Protein AF-A0AA95GY56-F1 (afdb_monomer_lite)

Organism: NCBI:txid638

pLDDT: mean 85.98, std 6.64, range [62.78, 92.75]

Radius of gyration: 12.17 Å; chains: 1; bounding box: 24×18×30 Å

Secondary structure (DSSP, 8-state):
--EEEEEETTEEE-EEEE-TTTTT--PPTT------EEE--SSGGGGG--EEEEES---

InterPro domains:
  IPR025581 Protein of unknown function DUF4354 [PF14263] (8-56)

Structure (mmCIF, N/CA/C/O backbone):
data_AF-A0AA95GY56-F1
#
_entry.id   AF-A0AA95GY56-F1
#
loop_
_atom_site.group_PDB
_atom_site.id
_atom_site.type_symbol
_atom_site.label_atom_id
_atom_site.label_alt_id
_atom_site.label_comp_id
_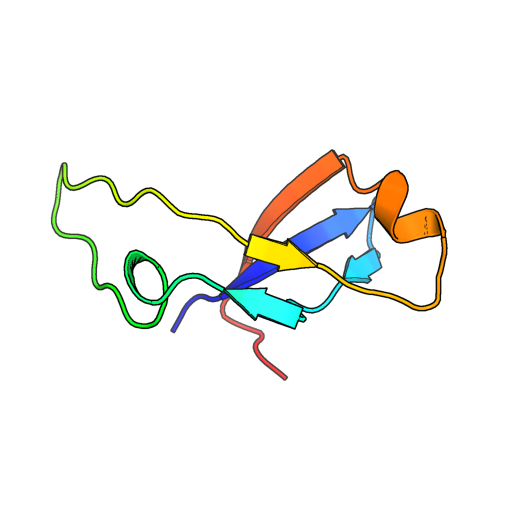atom_site.label_asym_id
_atom_site.label_entity_id
_atom_site.label_seq_id
_atom_site.pdbx_PDB_ins_code
_atom_site.Cartn_x
_atom_site.Cartn_y
_atom_site.Cartn_z
_atom_site.occupancy
_atom_site.B_iso_or_equiv
_atom_site.auth_seq_id
_atom_site.auth_comp_id
_atom_site.auth_asym_id
_atom_site.auth_atom_id
_atom_site.pdbx_PDB_model_num
ATOM 1 N N . MET A 1 1 ? -14.174 -4.346 2.605 1.00 62.78 1 MET A N 1
ATOM 2 C CA . MET A 1 1 ? -12.894 -4.153 3.320 1.00 62.78 1 MET A CA 1
ATOM 3 C C . MET A 1 1 ? -11.988 -3.335 2.414 1.00 62.78 1 MET A C 1
ATOM 5 O O . MET A 1 1 ? -11.826 -3.730 1.268 1.00 62.78 1 MET A O 1
ATOM 9 N N . LEU A 1 2 ? -11.486 -2.187 2.876 1.00 66.62 2 LEU A N 1
ATOM 10 C CA . LEU A 1 2 ? -10.592 -1.344 2.078 1.00 66.62 2 LEU A CA 1
ATOM 11 C C . LEU A 1 2 ? -9.157 -1.878 2.164 1.00 66.62 2 LEU A C 1
ATOM 13 O O . LEU A 1 2 ? -8.696 -2.216 3.251 1.00 66.62 2 LEU A O 1
ATOM 17 N N . THR A 1 3 ? -8.456 -1.935 1.037 1.00 77.56 3 THR A N 1
ATOM 18 C CA . THR A 1 3 ? -7.036 -2.287 0.949 1.00 77.56 3 THR A CA 1
ATOM 19 C C . THR A 1 3 ? -6.236 -1.134 0.348 1.00 77.56 3 THR A C 1
ATOM 21 O O . THR A 1 3 ? -6.756 -0.383 -0.483 1.00 77.56 3 THR A O 1
ATOM 24 N N . PRO A 1 4 ? -4.980 -0.944 0.772 1.00 80.50 4 PRO A N 1
ATOM 25 C CA . PRO A 1 4 ? -4.113 0.046 0.160 1.00 80.50 4 PRO A CA 1
ATOM 26 C C . PRO A 1 4 ? -3.683 -0.389 -1.248 1.00 80.50 4 PRO A C 1
ATOM 28 O O . PRO A 1 4 ? -3.459 -1.567 -1.504 1.00 80.50 4 PRO A O 1
ATOM 31 N N . LYS A 1 5 ? -3.516 0.570 -2.157 1.00 82.50 5 LYS A N 1
ATOM 32 C CA . LYS A 1 5 ? -2.864 0.404 -3.462 1.00 82.50 5 LYS A CA 1
ATOM 33 C C . LYS A 1 5 ? -1.905 1.555 -3.713 1.00 82.50 5 LYS A C 1
ATOM 35 O O . LYS A 1 5 ? -2.239 2.709 -3.437 1.00 82.50 5 LYS A O 1
ATOM 40 N N . ALA A 1 6 ? -0.740 1.241 -4.269 1.00 80.25 6 ALA A N 1
ATOM 41 C CA . ALA A 1 6 ? 0.177 2.245 -4.788 1.00 80.25 6 ALA A CA 1
ATOM 42 C C . ALA A 1 6 ? -0.205 2.582 -6.232 1.00 80.25 6 ALA A C 1
ATOM 44 O O . ALA A 1 6 ? -0.510 1.690 -7.028 1.00 80.25 6 ALA A O 1
ATOM 45 N N . CYS A 1 7 ? -0.190 3.868 -6.571 1.00 76.94 7 CYS A N 1
ATOM 46 C CA . CYS A 1 7 ? -0.620 4.363 -7.872 1.00 76.94 7 CYS A CA 1
ATOM 47 C C . CYS A 1 7 ? 0.479 5.182 -8.559 1.00 76.94 7 CYS A C 1
ATOM 49 O O . CYS A 1 7 ? 1.073 6.084 -7.963 1.00 76.94 7 CYS A O 1
ATOM 51 N N . LEU A 1 8 ? 0.673 4.922 -9.853 1.00 79.38 8 LEU A N 1
ATOM 52 C CA . LEU A 1 8 ? 1.383 5.799 -10.785 1.00 79.38 8 LEU A CA 1
ATOM 53 C C . LEU A 1 8 ? 0.417 6.179 -11.911 1.00 79.38 8 LEU A C 1
ATOM 55 O O . LEU A 1 8 ? 0.086 5.341 -12.751 1.00 79.38 8 LEU A O 1
ATOM 59 N N . CYS A 1 9 ? -0.034 7.435 -11.939 1.00 80.19 9 CYS A N 1
ATOM 60 C CA . CYS A 1 9 ? -1.115 7.880 -12.828 1.00 80.19 9 CYS A CA 1
ATOM 61 C C . CYS A 1 9 ? -2.349 6.959 -12.691 1.00 80.19 9 CYS A C 1
ATOM 63 O O . CYS A 1 9 ? -2.931 6.883 -11.610 1.00 80.19 9 CYS A O 1
ATOM 65 N N . SER A 1 10 ? -2.722 6.245 -13.759 1.00 80.50 10 SER A N 1
ATOM 66 C CA . SER A 1 1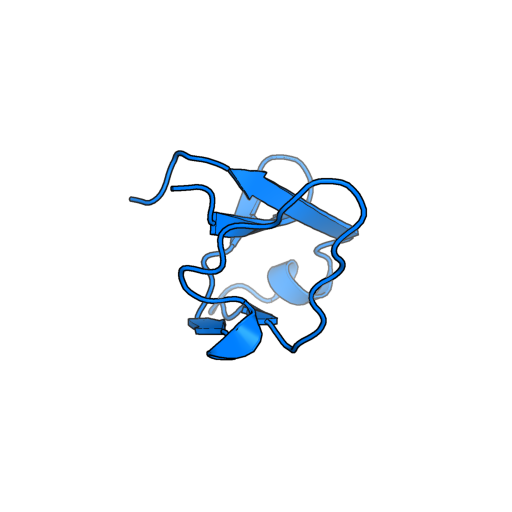0 ? -3.833 5.279 -13.792 1.00 80.50 10 SER A CA 1
ATOM 67 C C . SER A 1 10 ? -3.403 3.828 -13.542 1.00 80.50 10 SER A C 1
ATOM 69 O O . SER A 1 10 ? -4.239 2.932 -13.599 1.00 80.50 10 SER A O 1
ATOM 71 N N . ARG A 1 11 ? -2.108 3.564 -13.318 1.00 84.75 11 ARG A N 1
ATOM 72 C CA . ARG A 1 11 ? -1.607 2.219 -13.015 1.00 84.75 11 ARG A CA 1
ATOM 73 C C . ARG A 1 11 ? -1.657 1.963 -11.520 1.00 84.75 11 ARG A C 1
ATOM 75 O O . ARG A 1 11 ? -1.220 2.797 -10.728 1.00 84.75 11 ARG A O 1
ATOM 82 N N . GLU A 1 12 ? -2.132 0.780 -11.167 1.00 88.12 12 GLU A N 1
ATOM 83 C CA . GLU A 1 12 ? -2.215 0.299 -9.796 1.00 88.12 12 GLU A CA 1
ATOM 84 C C . GLU A 1 12 ? -1.214 -0.835 -9.574 1.00 88.12 12 GLU A C 1
ATOM 86 O O . GLU A 1 12 ? -1.089 -1.741 -10.400 1.00 88.12 12 GLU A O 1
ATOM 91 N N . PHE A 1 13 ? -0.527 -0.796 -8.437 1.00 89.31 13 PHE A N 1
ATOM 92 C CA . PHE A 1 13 ? 0.364 -1.856 -7.987 1.00 89.31 13 PHE A CA 1
ATOM 93 C C . PHE A 1 13 ? -0.263 -2.571 -6.794 1.00 89.31 13 PHE A C 1
ATOM 95 O O . PHE A 1 13 ? -0.786 -1.932 -5.874 1.00 89.31 13 PHE A O 1
ATOM 102 N N . LYS A 1 14 ? -0.224 -3.906 -6.829 1.00 88.00 14 LYS A N 1
ATOM 103 C CA . LYS A 1 14 ? -0.742 -4.743 -5.747 1.00 88.00 14 LYS A CA 1
ATOM 104 C C . LYS A 1 14 ? 0.157 -4.636 -4.514 1.00 88.00 14 LYS A C 1
ATOM 106 O O . LYS A 1 14 ? 1.358 -4.385 -4.617 1.00 88.00 14 LYS A O 1
ATOM 111 N N . VAL A 1 15 ? -0.458 -4.828 -3.354 1.00 90.88 15 VAL A N 1
ATOM 112 C CA . VAL A 1 15 ? 0.259 -5.020 -2.093 1.00 90.88 15 VAL A CA 1
ATOM 113 C C . VAL A 1 15 ? 0.895 -6.397 -2.127 1.00 90.88 15 VAL A C 1
ATOM 115 O O . VAL A 1 15 ? 0.237 -7.369 -2.489 1.00 90.88 15 VAL A O 1
ATOM 118 N N . ASP A 1 16 ? 2.165 -6.451 -1.764 1.00 92.38 16 ASP A N 1
ATOM 119 C CA . ASP A 1 16 ? 2.904 -7.693 -1.591 1.00 92.38 16 ASP A CA 1
ATOM 120 C C . ASP A 1 16 ? 2.803 -8.158 -0.138 1.00 92.38 16 ASP A C 1
ATOM 122 O O . ASP A 1 16 ? 2.288 -9.235 0.146 1.00 92.38 16 ASP A O 1
ATOM 126 N N . THR A 1 17 ? 3.185 -7.276 0.789 1.00 92.56 17 THR A N 1
ATOM 127 C CA . THR A 1 17 ? 3.166 -7.546 2.227 1.00 92.56 17 THR A CA 1
ATOM 128 C C . THR A 1 17 ? 2.589 -6.347 2.983 1.00 92.56 17 THR A C 1
ATOM 130 O O . THR A 1 17 ? 2.800 -5.194 2.599 1.00 92.56 17 THR A O 1
ATOM 133 N N . ILE A 1 18 ? 1.851 -6.600 4.065 1.00 92.62 18 ILE A N 1
ATOM 134 C CA . ILE A 1 18 ? 1.272 -5.572 4.936 1.00 92.62 18 ILE A CA 1
ATOM 135 C C . ILE A 1 18 ? 1.440 -5.966 6.402 1.00 92.62 18 ILE A C 1
ATOM 137 O O . ILE A 1 18 ? 1.216 -7.122 6.755 1.00 92.62 18 ILE A O 1
ATOM 141 N N . ASP A 1 19 ? 1.800 -5.001 7.249 1.00 92.62 19 ASP A N 1
ATOM 142 C CA . ASP A 1 19 ? 1.858 -5.214 8.695 1.00 92.62 19 ASP A CA 1
ATOM 143 C C . ASP A 1 19 ? 0.489 -5.623 9.257 1.00 92.62 19 ASP A C 1
ATOM 145 O O . ASP A 1 19 ? -0.545 -5.028 8.933 1.00 92.62 19 ASP A O 1
ATOM 149 N N . GLU A 1 20 ? 0.490 -6.574 10.191 1.00 87.62 20 GLU A N 1
ATOM 150 C CA . GLU A 1 20 ? -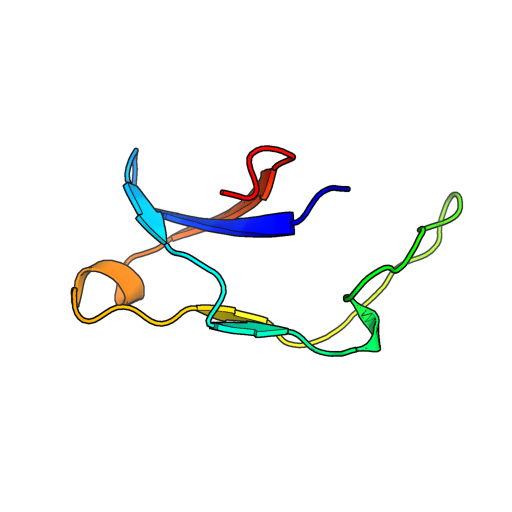0.728 -7.090 10.830 1.00 87.62 20 GLU A CA 1
ATOM 151 C C . GLU A 1 20 ? -1.558 -5.989 11.502 1.00 87.62 20 GLU A C 1
ATOM 153 O O . GLU A 1 20 ? -2.782 -6.011 11.440 1.00 87.62 20 GLU A O 1
ATOM 158 N N . ASN A 1 21 ? -0.906 -4.963 12.062 1.00 87.06 21 ASN A N 1
ATOM 159 C CA . ASN A 1 21 ? -1.577 -3.816 12.684 1.00 87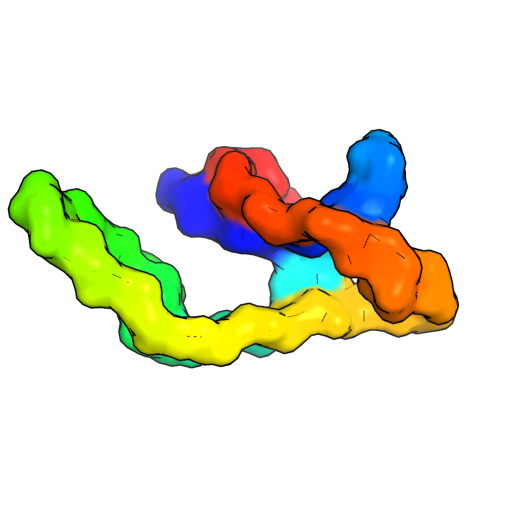.06 21 ASN A CA 1
ATOM 160 C C . ASN A 1 21 ? -2.445 -2.998 11.711 1.00 87.06 21 ASN A C 1
ATOM 162 O O . ASN A 1 21 ? -3.328 -2.260 12.154 1.00 87.06 21 ASN A O 1
ATOM 166 N N . LEU A 1 22 ? -2.177 -3.090 10.405 1.00 87.94 22 LEU A N 1
ATOM 167 C CA . LEU A 1 22 ? -2.973 -2.466 9.347 1.00 87.94 22 LEU A CA 1
ATOM 168 C C . LEU A 1 22 ? -3.958 -3.462 8.717 1.00 87.94 22 LEU A C 1
ATOM 170 O O . LEU A 1 22 ? -5.003 -3.059 8.203 1.00 87.94 22 LEU A O 1
ATOM 174 N N . HIS A 1 23 ? -3.645 -4.757 8.759 1.00 85.06 23 HIS A N 1
ATOM 175 C CA . HIS A 1 23 ? -4.481 -5.813 8.204 1.00 85.06 23 HIS A CA 1
ATOM 176 C C . HIS A 1 23 ? -5.747 -6.025 9.057 1.00 85.06 23 HIS A C 1
ATOM 178 O O . HIS A 1 23 ? -5.676 -6.220 10.263 1.00 85.06 23 HIS A O 1
ATOM 184 N N . ASN A 1 24 ? -6.936 -5.976 8.442 1.00 77.56 24 ASN A N 1
ATOM 185 C CA . ASN A 1 24 ? -8.244 -6.144 9.113 1.00 77.56 24 ASN A CA 1
ATOM 186 C C . ASN A 1 24 ? -8.556 -5.158 10.258 1.00 77.56 24 ASN A C 1
ATOM 188 O O . ASN A 1 24 ? -9.526 -5.348 10.995 1.00 77.56 24 ASN A O 1
ATOM 192 N N . LYS A 1 25 ? -7.783 -4.079 10.403 1.00 80.25 25 LYS A N 1
ATOM 193 C CA . LYS A 1 25 ? -8.018 -3.066 11.431 1.00 80.25 25 LYS A CA 1
ATOM 194 C C . LYS A 1 25 ? -9.280 -2.260 11.099 1.00 80.25 25 LYS A C 1
ATOM 196 O O . LYS A 1 25 ? -9.360 -1.603 10.063 1.00 80.25 25 LYS A O 1
ATOM 201 N N . VAL A 1 26 ? -10.255 -2.265 12.007 1.00 86.25 26 VAL A N 1
ATOM 202 C CA . VAL A 1 26 ? -11.382 -1.321 11.988 1.00 86.25 26 VAL A CA 1
ATOM 203 C C . VAL A 1 26 ? -10.989 -0.117 12.835 1.00 86.25 26 VAL A C 1
ATOM 205 O O . VAL A 1 26 ? -10.854 -0.242 14.050 1.00 86.25 26 VAL A O 1
ATOM 208 N N . LEU A 1 27 ? -10.779 1.032 12.193 1.00 86.12 27 LEU A N 1
ATOM 209 C CA . LEU A 1 27 ? -10.465 2.278 12.890 1.00 86.12 27 LEU A CA 1
ATOM 210 C C . LEU A 1 27 ? -11.734 2.868 13.503 1.00 86.12 27 LEU A C 1
ATOM 212 O O . LEU A 1 27 ? -12.722 3.095 12.802 1.00 86.12 27 LEU A O 1
ATOM 216 N N . LYS A 1 28 ? -11.702 3.135 14.809 1.00 89.50 28 LYS A N 1
ATOM 217 C CA . LYS A 1 28 ? -12.732 3.945 15.470 1.00 89.50 28 LYS A CA 1
ATOM 218 C C . LYS A 1 28 ? -12.470 5.433 15.223 1.00 89.50 28 LYS A C 1
ATOM 220 O O . LYS A 1 28 ? -11.378 5.827 14.818 1.00 89.50 28 LYS A O 1
ATOM 225 N N . ASN A 1 29 ? -13.467 6.278 15.491 1.00 90.25 29 ASN A N 1
ATOM 226 C CA . ASN A 1 29 ? -13.293 7.728 15.384 1.00 90.25 29 ASN A CA 1
ATOM 227 C C . ASN A 1 29 ? -12.079 8.195 16.201 1.00 90.25 29 ASN A C 1
ATOM 229 O O . ASN A 1 29 ? -11.948 7.842 17.372 1.00 90.25 29 ASN A O 1
ATOM 233 N N . ASN A 1 30 ? -11.230 9.010 15.571 1.00 91.31 30 ASN A N 1
ATOM 234 C CA . ASN A 1 30 ? -9.977 9.545 16.119 1.00 91.31 30 ASN A CA 1
ATOM 235 C C . ASN A 1 30 ? -8.880 8.502 16.418 1.00 91.31 30 ASN A C 1
ATOM 237 O O . ASN A 1 30 ? -7.869 8.848 17.028 1.00 91.31 30 ASN A O 1
ATOM 241 N N . GLU A 1 31 ? -9.038 7.247 15.988 1.00 91.44 31 GLU A N 1
ATOM 242 C CA . GLU A 1 31 ? -7.979 6.240 16.065 1.00 91.44 31 GLU A CA 1
ATOM 243 C C . GLU A 1 31 ? -7.049 6.347 14.850 1.00 91.44 31 GLU A C 1
ATOM 245 O O . GLU A 1 31 ? -7.496 6.473 13.711 1.00 91.44 31 GLU A O 1
ATOM 250 N N . ASN A 1 32 ? -5.744 6.240 15.096 1.00 88.81 32 ASN A N 1
ATOM 251 C CA . ASN A 1 32 ? -4.732 6.146 14.051 1.00 88.81 32 ASN A CA 1
ATOM 252 C C . ASN A 1 32 ? -4.089 4.759 14.095 1.00 88.81 32 ASN A C 1
ATOM 254 O O . ASN A 1 32 ? -3.778 4.250 15.172 1.00 88.81 32 ASN A O 1
ATOM 258 N N . ALA A 1 33 ? -3.824 4.177 12.927 1.00 88.88 33 ALA A N 1
ATOM 259 C CA . ALA A 1 33 ? -2.972 3.002 12.801 1.00 88.88 33 ALA A CA 1
ATOM 260 C C . ALA A 1 33 ? -1.719 3.358 12.001 1.00 88.88 33 ALA A C 1
ATOM 262 O O . ALA A 1 33 ? -1.765 4.144 11.055 1.00 88.88 33 ALA A O 1
ATOM 263 N N . LYS A 1 34 ? -0.590 2.778 12.404 1.00 91.25 34 LYS A N 1
ATOM 264 C CA . LYS A 1 34 ? 0.704 2.952 11.750 1.00 91.25 34 LYS A CA 1
ATOM 265 C C . LYS A 1 34 ? 1.322 1.581 11.521 1.00 91.25 34 LYS A C 1
ATOM 267 O O . LYS A 1 34 ? 1.233 0.711 12.382 1.00 91.25 34 LYS A O 1
ATOM 272 N N . GLY A 1 35 ? 1.956 1.428 10.371 1.00 90.50 35 GLY A N 1
ATOM 273 C CA . GLY A 1 35 ? 2.668 0.223 9.978 1.00 90.50 35 GLY A CA 1
ATOM 274 C C . GLY A 1 35 ? 3.334 0.421 8.624 1.00 90.50 35 GLY A C 1
ATOM 275 O O . GLY A 1 35 ? 3.303 1.517 8.056 1.00 90.50 35 GLY A O 1
ATOM 276 N N . MET A 1 36 ? 3.929 -0.649 8.127 1.00 92.69 36 MET A N 1
ATOM 277 C CA . MET A 1 36 ? 4.573 -0.743 6.833 1.00 92.69 36 MET A CA 1
ATOM 278 C C . MET A 1 36 ? 3.674 -1.471 5.829 1.00 92.69 36 MET A C 1
ATOM 280 O O . MET A 1 36 ? 2.962 -2.423 6.15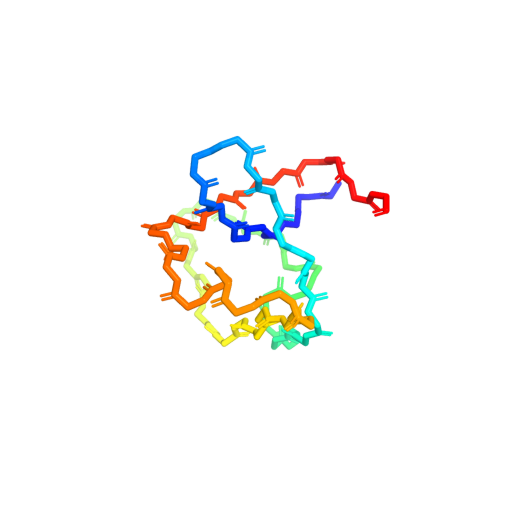1 1.00 92.69 36 MET A O 1
ATOM 284 N N . ILE A 1 37 ? 3.714 -1.000 4.584 1.00 92.75 37 ILE A N 1
ATOM 285 C CA . ILE A 1 37 ? 3.108 -1.664 3.432 1.00 92.75 37 ILE A CA 1
ATOM 286 C C . ILE A 1 37 ? 4.198 -1.773 2.374 1.00 92.75 37 ILE A C 1
ATOM 288 O O . ILE A 1 37 ? 4.828 -0.772 2.027 1.00 92.75 37 ILE A O 1
ATOM 292 N N . VAL A 1 38 ? 4.407 -2.979 1.859 1.00 92.44 38 VAL A N 1
ATOM 293 C CA . VAL A 1 38 ? 5.333 -3.249 0.763 1.00 92.44 38 VAL A CA 1
ATOM 294 C C . VAL A 1 38 ? 4.518 -3.462 -0.504 1.00 92.44 38 VAL A C 1
ATOM 296 O O . VAL A 1 38 ? 3.623 -4.305 -0.556 1.00 92.44 38 VAL A O 1
ATOM 299 N N . PHE A 1 39 ? 4.837 -2.691 -1.539 1.00 91.69 39 PHE A N 1
ATOM 300 C CA . PHE A 1 39 ? 4.309 -2.887 -2.884 1.00 91.69 39 PHE A CA 1
ATOM 301 C C . PHE A 1 39 ? 5.426 -3.474 -3.745 1.00 91.69 39 PHE A C 1
ATOM 303 O O . PHE A 1 39 ? 6.523 -2.913 -3.786 1.00 91.69 39 PHE A O 1
ATOM 310 N N . ALA A 1 40 ? 5.151 -4.571 -4.450 1.00 88.19 40 ALA A N 1
ATOM 311 C CA . ALA A 1 40 ? 6.115 -5.208 -5.342 1.00 88.19 40 ALA A CA 1
ATOM 312 C C . ALA A 1 40 ? 5.563 -5.319 -6.768 1.00 88.19 40 ALA A C 1
ATOM 314 O O . ALA A 1 40 ? 4.375 -5.547 -7.000 1.00 88.19 40 ALA A O 1
ATOM 315 N N . SER A 1 41 ? 6.443 -5.143 -7.751 1.00 89.38 41 SER A N 1
ATOM 316 C CA . SER A 1 41 ? 6.133 -5.360 -9.159 1.00 89.38 41 SER A CA 1
ATOM 317 C C . SER A 1 41 ? 7.402 -5.691 -9.927 1.00 89.38 41 SER A C 1
ATOM 319 O O . SER A 1 41 ? 8.455 -5.109 -9.675 1.00 89.38 41 SER A O 1
ATOM 321 N N . ILE A 1 42 ? 7.284 -6.567 -10.925 1.00 88.75 42 ILE A N 1
ATOM 322 C CA . ILE A 1 42 ? 8.330 -6.758 -11.939 1.00 88.75 42 ILE A CA 1
ATOM 323 C C . ILE A 1 42 ? 8.540 -5.495 -12.788 1.00 88.75 42 ILE A C 1
ATOM 325 O O . ILE A 1 42 ? 9.594 -5.315 -13.397 1.00 88.75 42 ILE A O 1
ATOM 329 N N . ASN A 1 43 ? 7.541 -4.608 -12.838 1.00 87.50 43 ASN A N 1
ATOM 330 C CA . ASN A 1 43 ? 7.648 -3.344 -13.538 1.00 87.50 43 ASN A CA 1
ATOM 331 C C . ASN A 1 43 ? 8.360 -2.312 -12.652 1.00 87.50 43 ASN A C 1
ATOM 333 O O . ASN A 1 43 ? 7.854 -1.922 -11.599 1.00 87.50 43 ASN A O 1
ATOM 337 N N . ARG A 1 44 ? 9.503 -1.810 -13.136 1.00 88.69 44 ARG A N 1
ATOM 338 C CA . ARG A 1 44 ? 10.308 -0.775 -12.468 1.00 88.69 44 ARG A CA 1
ATOM 339 C C . ARG A 1 44 ? 9.552 0.527 -12.219 1.00 88.69 44 ARG A C 1
ATOM 341 O O . ARG A 1 44 ? 9.956 1.283 -11.348 1.00 88.69 44 ARG A O 1
ATOM 348 N N . ASP A 1 45 ? 8.463 0.784 -12.938 1.00 88.75 45 ASP A N 1
ATOM 349 C CA . ASP A 1 45 ? 7.622 1.962 -12.731 1.00 88.75 45 ASP A CA 1
ATOM 350 C C . ASP A 1 45 ? 7.009 2.032 -11.323 1.00 88.75 45 ASP A C 1
ATOM 352 O O . ASP A 1 45 ? 6.591 3.110 -10.905 1.00 88.75 45 ASP A O 1
ATOM 356 N N . ILE A 1 46 ? 7.005 0.935 -10.556 1.00 87.56 46 ILE A N 1
ATOM 357 C CA . ILE A 1 46 ? 6.580 0.953 -9.152 1.00 87.56 46 ILE A CA 1
ATOM 358 C C . ILE A 1 46 ? 7.377 1.946 -8.297 1.00 87.56 46 ILE A C 1
ATOM 360 O O . ILE A 1 46 ? 6.807 2.581 -7.416 1.00 87.56 46 ILE A O 1
ATOM 364 N N . THR A 1 47 ? 8.661 2.168 -8.600 1.00 87.25 47 THR A N 1
ATOM 365 C CA . THR A 1 47 ? 9.499 3.140 -7.872 1.00 87.25 47 THR A CA 1
ATOM 366 C C . THR A 1 47 ? 9.092 4.589 -8.125 1.00 87.25 47 THR A C 1
ATOM 368 O O . THR A 1 47 ? 9.502 5.479 -7.387 1.00 87.25 47 THR A O 1
ATOM 371 N N . LYS A 1 48 ? 8.276 4.837 -9.155 1.00 89.75 48 LYS A N 1
ATOM 372 C CA . LYS A 1 48 ? 7.731 6.157 -9.479 1.00 89.75 48 LYS A CA 1
ATOM 373 C C . LYS A 1 48 ? 6.341 6.379 -8.882 1.00 89.75 48 LYS A C 1
ATOM 375 O O . LYS A 1 48 ? 5.790 7.464 -9.057 1.00 89.75 48 LYS A O 1
ATOM 380 N N . ALA A 1 49 ? 5.742 5.377 -8.231 1.00 88.56 49 ALA A N 1
ATOM 381 C CA . ALA A 1 49 ? 4.436 5.538 -7.604 1.00 88.56 49 ALA A CA 1
ATOM 382 C C . ALA A 1 49 ? 4.488 6.686 -6.584 1.00 88.56 49 ALA A C 1
ATOM 384 O O . ALA A 1 49 ? 5.301 6.681 -5.665 1.00 88.56 49 ALA A O 1
ATOM 385 N N . ALA A 1 50 ? 3.622 7.682 -6.767 1.00 86.44 50 ALA A N 1
ATOM 386 C CA . ALA A 1 50 ? 3.655 8.928 -5.998 1.00 86.44 50 ALA A CA 1
ATOM 387 C C . ALA A 1 50 ? 2.532 9.009 -4.953 1.00 86.44 50 ALA A C 1
ATOM 389 O O . ALA A 1 50 ? 2.411 10.004 -4.243 1.00 86.44 50 ALA A O 1
ATOM 390 N N . MET A 1 51 ? 1.667 7.993 -4.891 1.00 89.19 51 MET A N 1
ATOM 391 C CA . MET A 1 51 ? 0.451 8.037 -4.093 1.00 89.19 51 MET A CA 1
ATOM 392 C C . MET A 1 51 ? 0.038 6.647 -3.623 1.00 89.19 51 MET A C 1
ATOM 394 O O . MET A 1 51 ? 0.072 5.688 -4.393 1.00 89.19 51 MET A O 1
ATOM 398 N N . VAL A 1 52 ? -0.422 6.575 -2.376 1.00 89.81 52 VAL A N 1
ATOM 399 C CA . VAL A 1 52 ? -1.079 5.401 -1.798 1.00 89.81 52 VAL A CA 1
ATOM 400 C C . VAL A 1 52 ? -2.536 5.762 -1.523 1.00 89.81 52 VAL A C 1
ATOM 402 O O . VAL A 1 52 ? -2.817 6.796 -0.921 1.00 89.81 52 VAL A O 1
ATOM 405 N N . LYS A 1 53 ? -3.466 4.930 -1.990 1.00 89.62 53 LYS A N 1
ATOM 406 C CA . LYS A 1 53 ? -4.915 5.102 -1.808 1.00 89.62 53 LYS A CA 1
ATOM 407 C C . LYS A 1 53 ? -5.524 3.867 -1.170 1.00 89.62 53 LYS A C 1
ATOM 409 O O . LYS A 1 53 ? -5.031 2.767 -1.382 1.00 89.62 53 LYS A O 1
ATOM 414 N N . LEU A 1 54 ? -6.629 4.046 -0.457 1.00 88.25 54 LEU A N 1
ATOM 415 C CA . LEU A 1 54 ? -7.487 2.946 -0.025 1.00 88.25 54 LEU A CA 1
ATOM 416 C C . LEU A 1 54 ? -8.541 2.657 -1.104 1.00 88.25 54 LEU A C 1
ATOM 418 O O . LEU A 1 54 ? -9.119 3.586 -1.665 1.00 88.25 54 LEU A O 1
ATOM 422 N N . THR A 1 55 ? -8.796 1.383 -1.390 1.00 86.19 55 THR A N 1
ATOM 423 C CA . THR A 1 55 ? -9.804 0.930 -2.360 1.00 86.19 55 THR A CA 1
ATOM 424 C C . THR A 1 55 ? -10.496 -0.342 -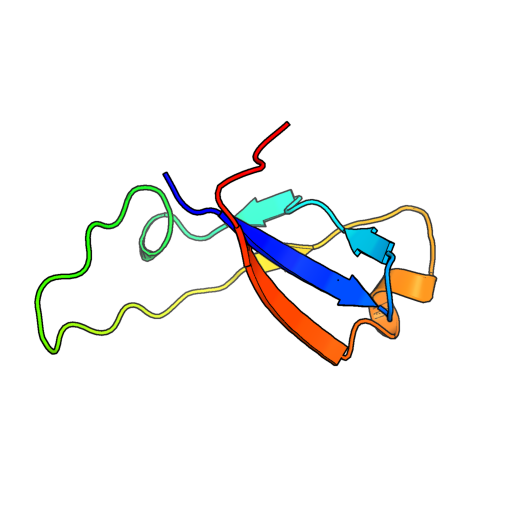1.884 1.00 86.19 55 THR A C 1
ATOM 426 O O . THR A 1 55 ? -9.909 -1.154 -1.180 1.00 86.19 55 THR A O 1
ATOM 429 N N . ASP A 1 56 ? -11.750 -0.530 -2.267 1.00 87.00 56 ASP A N 1
ATOM 430 C CA . ASP A 1 56 ? -12.531 -1.753 -2.062 1.00 87.00 56 ASP A CA 1
ATOM 431 C C . ASP A 1 56 ? -12.399 -2.756 -3.224 1.00 87.00 56 ASP A C 1
ATOM 433 O O . ASP A 1 56 ? -12.877 -3.887 -3.125 1.00 87.00 56 ASP A O 1
ATOM 437 N N . ASN A 1 57 ? -11.716 -2.382 -4.312 1.00 84.94 57 ASN A N 1
ATOM 438 C CA . ASN A 1 57 ? -11.486 -3.243 -5.470 1.00 84.94 57 ASN A CA 1
ATOM 439 C C . ASN A 1 57 ? -10.272 -4.167 -5.258 1.00 84.94 57 ASN A C 1
ATOM 441 O O . ASN A 1 57 ? -9.187 -3.949 -5.811 1.00 84.94 57 ASN A O 1
ATOM 445 N N . CYS A 1 58 ? -10.470 -5.202 -4.445 1.00 74.38 58 CYS A N 1
ATOM 446 C CA . CYS A 1 58 ? -9.424 -6.092 -3.932 1.00 74.38 58 CYS A CA 1
ATOM 447 C C . CYS A 1 58 ? -9.282 -7.417 -4.721 1.00 74.38 58 CYS A C 1
ATOM 449 O O . CYS A 1 58 ? -9.232 -8.479 -4.104 1.00 74.38 58 CYS A O 1
ATOM 451 N N . LYS A 1 59 ? -9.259 -7.379 -6.064 1.00 64.50 59 LYS A N 1
ATOM 452 C CA . LYS A 1 59 ? -9.105 -8.577 -6.926 1.00 64.50 59 LYS A CA 1
ATOM 453 C C . LYS A 1 59 ? -7.655 -9.039 -7.130 1.00 64.50 59 LYS A C 1
ATOM 455 O O . LYS A 1 59 ? -6.739 -8.198 -7.302 1.00 64.50 59 LYS A O 1
#

Sequence (59 aa):
MLTPKACLCSREFKVDTIDENLHNKVLKNNENAKGMIVFASINRDITKAAMVKLTDNCK

Foldseek 3Di:
DKDKWFDDPPDTFDWPDWDPQPPPDDADPPDDTDTDIDTDDPDPCSVVRPDMDIDPPRD